Protein AF-A0A8H5MWW2-F1 (afdb_monomer)

Nearest PDB structures (foldseek):
  3i83-assembly1_A  TM=7.310E-01  e=2.096E-02  Methylococcus capsulatus
  8ix9-assembly1_B  TM=6.035E-01  e=8.639E-02  Pseudomonas aeruginosa

Mean predicted aligned error: 4.91 Å

Structure (mmCIF, N/CA/C/O backbone):
data_AF-A0A8H5MWW2-F1
#
_entry.id   AF-A0A8H5MWW2-F1
#
loop_
_atom_site.group_PDB
_atom_site.id
_atom_site.type_symbol
_atom_site.label_atom_id
_atom_site.label_alt_id
_atom_site.label_comp_id
_atom_site.label_asym_id
_atom_site.label_entity_id
_atom_site.label_seq_id
_atom_site.pdbx_PDB_ins_code
_atom_site.Cartn_x
_atom_site.Cartn_y
_atom_site.Cartn_z
_atom_site.occupancy
_atom_site.B_iso_or_equiv
_atom_site.auth_seq_id
_atom_site.auth_comp_id
_atom_site.auth_asym_id
_atom_site.auth_atom_id
_atom_site.pdbx_PDB_model_num
ATOM 1 N N . MET A 1 1 ? -2.950 -1.432 9.232 1.00 78.62 1 MET A N 1
ATOM 2 C CA . MET A 1 1 ? -2.834 -0.526 10.394 1.00 78.62 1 MET A CA 1
ATOM 3 C C . MET A 1 1 ? -1.714 0.499 10.239 1.00 78.62 1 MET A C 1
ATOM 5 O O . MET A 1 1 ? -1.962 1.670 10.478 1.00 78.62 1 MET A O 1
ATOM 9 N N . SER A 1 2 ? -0.513 0.107 9.799 1.00 87.75 2 SER A N 1
ATOM 10 C CA . SER A 1 2 ? 0.657 1.000 9.733 1.00 87.75 2 SER A CA 1
ATOM 11 C C . SER A 1 2 ? 0.419 2.296 8.946 1.00 87.75 2 SER A C 1
ATOM 13 O O . SER A 1 2 ? 0.721 3.366 9.457 1.00 87.75 2 SER A O 1
ATOM 15 N N . ALA A 1 3 ? -0.215 2.223 7.768 1.00 89.50 3 ALA A N 1
ATOM 16 C CA . ALA A 1 3 ? -0.563 3.406 6.971 1.00 89.50 3 ALA A CA 1
ATOM 17 C C . ALA A 1 3 ? -1.434 4.422 7.740 1.00 89.50 3 ALA A C 1
ATOM 19 O O . ALA A 1 3 ? -1.173 5.618 7.692 1.00 89.50 3 ALA A O 1
ATOM 20 N N . TYR A 1 4 ? -2.422 3.942 8.504 1.00 90.06 4 TYR A N 1
ATOM 21 C CA . TYR A 1 4 ? -3.298 4.793 9.312 1.00 90.06 4 TYR A CA 1
ATOM 22 C C . TYR A 1 4 ? -2.538 5.499 10.439 1.00 90.06 4 TYR A C 1
ATOM 24 O O . TYR A 1 4 ? -2.703 6.699 10.636 1.00 90.06 4 TYR A O 1
ATOM 32 N N . VAL A 1 5 ? -1.696 4.768 11.174 1.00 90.25 5 VAL A N 1
ATOM 33 C CA . VAL A 1 5 ? -0.934 5.335 12.301 1.00 90.25 5 VAL A CA 1
ATOM 34 C C . VAL A 1 5 ? 0.106 6.342 11.811 1.00 90.25 5 VAL A C 1
ATOM 36 O O . VAL A 1 5 ? 0.249 7.406 12.407 1.00 90.25 5 VAL A O 1
ATOM 39 N N . LEU A 1 6 ? 0.805 6.033 10.714 1.00 90.81 6 LEU A N 1
ATOM 40 C CA .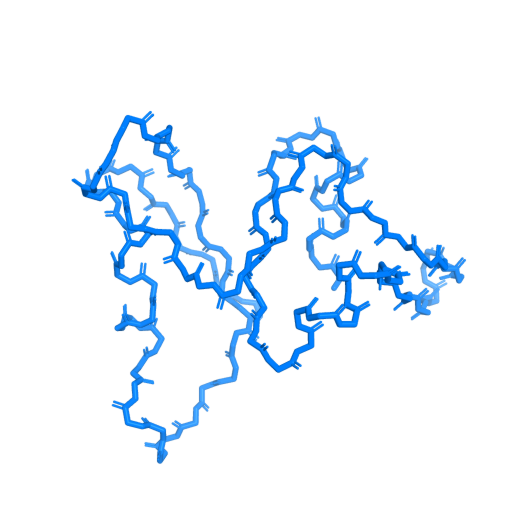 LEU A 1 6 ? 1.793 6.937 10.119 1.00 90.81 6 LEU A CA 1
ATOM 41 C C . LEU A 1 6 ? 1.156 8.258 9.680 1.00 90.81 6 LEU A C 1
ATOM 43 O O . LEU A 1 6 ? 1.679 9.326 9.993 1.00 90.81 6 LEU A O 1
ATOM 47 N N . GLU A 1 7 ? 0.001 8.185 9.022 1.00 88.50 7 GLU A N 1
ATOM 48 C CA . GLU A 1 7 ? -0.705 9.376 8.563 1.00 88.50 7 GLU A CA 1
ATOM 49 C C . GLU A 1 7 ? -1.311 10.179 9.723 1.00 88.50 7 GLU A C 1
ATOM 51 O O . GLU A 1 7 ? -1.138 11.394 9.803 1.00 88.50 7 GLU A O 1
ATOM 56 N N . THR A 1 8 ? -2.008 9.523 10.655 1.00 89.06 8 THR A N 1
ATOM 57 C CA . THR A 1 8 ? -2.625 10.214 11.805 1.00 89.06 8 THR A CA 1
ATOM 58 C C . THR A 1 8 ? -1.604 10.789 12.777 1.00 89.06 8 THR A C 1
ATOM 60 O O . THR A 1 8 ? -1.900 11.765 13.462 1.00 89.06 8 THR A O 1
ATOM 63 N N . GLY A 1 9 ? -0.385 10.245 12.797 1.00 88.88 9 GLY A N 1
ATOM 64 C CA . GLY A 1 9 ? 0.743 10.829 13.512 1.00 88.88 9 GLY A CA 1
ATOM 65 C C . GLY A 1 9 ? 1.214 12.172 12.940 1.00 88.88 9 GLY A C 1
ATOM 66 O O . GLY A 1 9 ? 1.975 12.864 13.613 1.00 88.88 9 GLY A O 1
ATOM 67 N N . GLY A 1 10 ? 0.790 12.544 11.724 1.00 86.81 10 GLY A N 1
ATOM 68 C CA . GLY A 1 10 ? 1.059 13.847 11.102 1.00 86.81 10 GLY A CA 1
ATOM 69 C C . GLY A 1 10 ? 2.527 14.104 10.752 1.00 86.81 10 GLY A C 1
ATOM 70 O O . GLY A 1 10 ? 2.909 15.244 10.502 1.00 86.81 10 GLY A O 1
ATOM 71 N N . LYS A 1 11 ? 3.365 13.062 10.773 1.00 86.69 11 LYS A N 1
ATOM 72 C CA . LYS A 1 11 ? 4.814 13.143 10.516 1.00 86.69 11 LYS A CA 1
ATOM 73 C C . LYS A 1 11 ? 5.248 12.423 9.242 1.00 86.69 11 LYS A C 1
ATOM 75 O O . LYS A 1 11 ? 6.434 12.423 8.934 1.00 86.69 11 LYS A O 1
ATOM 80 N N . ALA A 1 12 ? 4.314 11.783 8.547 1.00 88.88 12 ALA A N 1
ATOM 81 C CA . ALA A 1 12 ? 4.580 11.053 7.322 1.00 88.88 12 ALA A CA 1
ATOM 82 C C . ALA A 1 12 ? 3.465 11.307 6.308 1.00 88.88 12 ALA A C 1
ATOM 84 O O . ALA A 1 12 ? 2.281 11.231 6.642 1.00 88.88 12 ALA A O 1
ATOM 85 N N . GLU A 1 13 ? 3.869 11.560 5.069 1.00 89.81 13 GLU A N 1
ATOM 86 C CA . GLU A 1 13 ? 3.000 11.472 3.904 1.00 89.81 13 GLU A CA 1
ATOM 87 C C . GLU A 1 13 ? 3.025 10.022 3.413 1.00 89.81 13 GLU A C 1
ATOM 89 O O . GLU A 1 13 ? 4.094 9.433 3.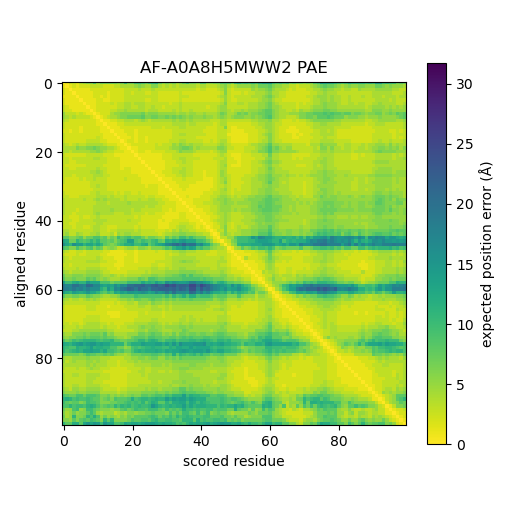241 1.00 89.81 13 GLU A O 1
ATOM 94 N N . VAL A 1 14 ? 1.859 9.397 3.260 1.00 90.94 14 VAL A N 1
ATOM 95 C CA . VAL A 1 14 ? 1.772 7.953 3.006 1.00 90.94 14 VAL A CA 1
ATOM 96 C C . VAL A 1 14 ? 1.246 7.719 1.600 1.00 90.94 14 VAL A C 1
ATOM 98 O O . VAL A 1 14 ? 0.210 8.237 1.234 1.00 90.94 14 VAL A O 1
ATOM 101 N N . THR A 1 15 ? 1.892 6.879 0.801 1.00 91.81 15 THR A N 1
ATOM 102 C CA . THR A 1 15 ? 1.260 6.332 -0.411 1.00 91.81 15 THR A CA 1
ATOM 103 C C . THR A 1 15 ? 1.008 4.850 -0.191 1.00 91.81 15 THR A C 1
ATOM 105 O O . THR A 1 15 ? 1.932 4.093 0.105 1.00 91.81 15 THR A O 1
ATOM 108 N N . ALA A 1 16 ? -0.252 4.426 -0.294 1.00 92.56 16 ALA A N 1
ATOM 109 C CA . ALA A 1 16 ? -0.650 3.041 -0.085 1.00 92.56 16 ALA A CA 1
ATOM 110 C C . ALA A 1 16 ? -0.876 2.346 -1.432 1.00 92.56 16 ALA A C 1
ATOM 112 O O . ALA A 1 16 ? -1.760 2.726 -2.200 1.00 92.56 16 ALA A O 1
ATOM 113 N N . VAL A 1 17 ? -0.100 1.294 -1.696 1.00 92.69 17 VAL A N 1
ATOM 114 C CA . VAL A 1 17 ? -0.254 0.457 -2.893 1.00 92.69 17 VAL A CA 1
ATOM 115 C C . VAL A 1 17 ? -1.153 -0.734 -2.566 1.00 92.69 17 VAL A C 1
ATOM 117 O O . VAL A 1 17 ? -0.829 -1.545 -1.698 1.00 92.69 17 VAL A O 1
ATOM 120 N N . LEU A 1 18 ? -2.285 -0.860 -3.258 1.00 92.81 18 LEU A N 1
ATOM 121 C CA . LEU A 1 18 ? -3.235 -1.961 -3.087 1.00 92.81 18 LEU A CA 1
ATOM 122 C C . LEU A 1 18 ? -3.457 -2.671 -4.417 1.00 92.81 18 LEU A C 1
ATOM 124 O O . LEU A 1 18 ? -3.579 -2.026 -5.442 1.00 92.81 18 LEU A O 1
ATOM 128 N N . ARG A 1 19 ? -3.592 -4.002 -4.411 1.00 90.00 19 ARG A N 1
ATOM 129 C CA . ARG A 1 19 ? -3.956 -4.751 -5.625 1.00 90.00 19 ARG A CA 1
ATOM 130 C C . ARG A 1 19 ? -5.438 -5.121 -5.632 1.00 90.00 19 ARG A C 1
ATOM 132 O O . ARG A 1 19 ? -6.248 -4.449 -6.254 1.00 90.00 19 ARG A O 1
ATOM 139 N N . SER A 1 20 ? -5.805 -6.178 -4.909 1.00 91.00 20 SER A N 1
ATOM 140 C CA . SER A 1 20 ? -7.153 -6.762 -4.968 1.00 91.00 20 SER A CA 1
ATOM 141 C C . SER A 1 20 ? -8.250 -5.847 -4.421 1.00 91.00 20 SER A C 1
ATOM 143 O O . SER A 1 20 ? -9.374 -5.895 -4.903 1.00 91.00 20 SER A O 1
ATOM 145 N N . ASN A 1 21 ? -7.928 -5.014 -3.427 1.00 91.56 21 ASN A N 1
ATOM 146 C CA . ASN A 1 21 ? -8.923 -4.235 -2.683 1.00 91.56 21 ASN A CA 1
ATOM 147 C C . ASN A 1 21 ? -8.894 -2.742 -3.036 1.00 91.56 21 ASN A C 1
ATOM 149 O O . ASN A 1 21 ? -9.534 -1.949 -2.352 1.00 91.56 21 ASN A O 1
ATOM 153 N N . TYR A 1 22 ? -8.151 -2.360 -4.080 1.00 93.75 22 TYR A N 1
ATOM 154 C CA . TYR A 1 22 ? -7.994 -0.968 -4.495 1.00 93.75 22 TYR A CA 1
ATOM 155 C C . TYR A 1 22 ? -9.344 -0.274 -4.713 1.00 93.75 22 TYR A C 1
ATOM 157 O O . TYR A 1 22 ? -9.645 0.703 -4.037 1.00 93.75 22 TYR A O 1
ATOM 165 N N . GLU A 1 23 ? -10.193 -0.829 -5.582 1.00 94.62 23 GLU A N 1
ATOM 166 C CA . GLU A 1 23 ? -11.502 -0.246 -5.915 1.00 94.62 23 GLU A CA 1
ATOM 167 C C . GLU A 1 23 ? -12.402 -0.071 -4.689 1.00 94.62 23 GLU A C 1
ATOM 169 O O . GLU A 1 23 ? -13.056 0.959 -4.534 1.00 94.62 23 GLU A O 1
ATOM 174 N N . ALA A 1 24 ? -12.423 -1.065 -3.798 1.00 94.00 24 ALA A N 1
ATOM 175 C CA . ALA A 1 24 ? -13.228 -1.011 -2.584 1.00 94.00 24 ALA A CA 1
ATOM 176 C C . ALA A 1 24 ? -12.752 0.114 -1.655 1.00 94.00 24 ALA A C 1
ATOM 178 O O . ALA A 1 24 ? -13.565 0.898 -1.174 1.00 94.00 24 ALA A O 1
ATOM 179 N N . VAL A 1 25 ? -11.439 0.232 -1.452 1.00 92.94 25 VAL A N 1
ATOM 180 C CA . VAL A 1 25 ? -10.843 1.245 -0.571 1.00 92.94 25 VAL A CA 1
ATOM 181 C C . VAL A 1 25 ? -10.958 2.648 -1.155 1.00 92.94 25 VAL A C 1
ATOM 183 O O . VAL A 1 25 ? -11.218 3.589 -0.417 1.00 92.94 25 VAL A O 1
ATOM 186 N N . VAL A 1 26 ? -10.816 2.815 -2.468 1.00 92.00 26 VAL A N 1
ATOM 187 C CA . VAL A 1 26 ? -11.005 4.125 -3.107 1.00 92.00 26 VAL A CA 1
ATOM 188 C C . VAL A 1 26 ? -12.448 4.615 -2.950 1.00 92.00 26 VAL A C 1
ATOM 190 O O . VAL A 1 26 ? -12.669 5.804 -2.745 1.00 92.00 26 VAL A O 1
ATOM 193 N N . ARG A 1 27 ? -13.436 3.712 -3.013 1.00 93.25 27 ARG A N 1
ATOM 194 C CA . ARG A 1 27 ? -14.862 4.069 -2.908 1.00 93.25 27 ARG A CA 1
ATOM 195 C C . ARG A 1 27 ? -15.356 4.218 -1.474 1.00 93.25 27 ARG A C 1
ATOM 197 O O . ARG A 1 27 ? -16.213 5.059 -1.218 1.00 93.25 27 ARG A O 1
ATOM 204 N N . HIS A 1 28 ? -14.868 3.377 -0.569 1.00 93.88 28 HIS A N 1
ATOM 205 C CA . HIS A 1 28 ? -15.429 3.234 0.775 1.00 93.88 28 HIS A CA 1
ATOM 206 C C . HIS A 1 28 ? -14.431 3.555 1.889 1.00 93.88 28 HIS A C 1
ATOM 208 O O . HIS A 1 28 ? -14.827 3.645 3.041 1.00 93.88 28 HIS A O 1
ATOM 214 N N . GLY A 1 29 ? -13.152 3.767 1.580 1.00 92.69 29 GLY A N 1
ATOM 215 C CA . GLY A 1 29 ? -12.098 3.910 2.581 1.00 92.69 29 GLY A CA 1
ATOM 216 C C . GLY A 1 29 ? -11.762 2.592 3.283 1.00 92.69 29 GLY A C 1
ATOM 217 O O . GLY A 1 29 ? -12.159 1.503 2.862 1.00 92.69 29 GLY A O 1
ATOM 218 N N . PHE A 1 30 ? -10.985 2.695 4.359 1.00 92.56 30 PHE A N 1
ATOM 219 C CA . PHE A 1 30 ? -10.644 1.579 5.233 1.00 92.56 30 PHE A CA 1
ATOM 220 C C . PHE A 1 30 ? -11.551 1.534 6.460 1.00 92.56 30 PHE A C 1
ATOM 222 O O . PHE A 1 30 ? -11.700 2.528 7.170 1.00 92.56 30 PHE A O 1
ATOM 229 N N . ASP A 1 31 ? -12.043 0.341 6.767 1.00 94.50 31 ASP A N 1
ATOM 230 C CA . ASP A 1 31 ? -12.596 0.019 8.076 1.00 94.50 31 ASP A CA 1
ATOM 231 C C . ASP A 1 31 ? -11.510 -0.630 8.937 1.00 94.50 31 ASP A C 1
ATOM 233 O O . ASP A 1 31 ? -10.839 -1.575 8.515 1.00 94.50 31 ASP A O 1
ATOM 237 N N . ILE A 1 32 ? -11.324 -0.110 10.146 1.00 93.62 32 ILE A N 1
ATOM 238 C CA . ILE A 1 32 ? -10.339 -0.590 11.112 1.00 93.62 32 ILE A CA 1
ATOM 239 C C . ILE A 1 32 ? -11.066 -0.836 12.428 1.00 93.62 32 ILE A C 1
ATOM 241 O O . ILE A 1 32 ? -11.628 0.085 13.010 1.00 93.62 32 ILE A O 1
ATOM 245 N N . ASP A 1 33 ? -11.016 -2.075 12.899 1.00 95.25 33 ASP A N 1
ATOM 246 C CA . ASP A 1 33 ? -11.474 -2.471 14.227 1.00 95.25 33 ASP A CA 1
ATOM 247 C C . ASP A 1 33 ? -10.242 -2.804 15.075 1.00 95.25 33 ASP A C 1
ATOM 249 O O . ASP A 1 33 ? -9.457 -3.700 14.744 1.00 95.25 33 ASP A O 1
ATOM 253 N N . SER A 1 34 ? -9.994 -1.999 16.107 1.00 93.38 34 SER A N 1
ATOM 254 C CA . SER A 1 34 ? -8.801 -2.093 16.937 1.00 93.38 34 SER A CA 1
ATOM 255 C C . SER A 1 34 ? -9.144 -1.935 18.409 1.00 93.38 34 SER A C 1
ATOM 257 O O . SER A 1 34 ? -9.730 -0.940 18.813 1.00 93.38 34 SER A O 1
ATOM 259 N N . VAL A 1 35 ? -8.639 -2.841 19.249 1.00 95.69 35 VAL A N 1
ATOM 260 C CA . VAL A 1 35 ? -8.755 -2.714 20.714 1.00 95.69 35 VAL A CA 1
ATOM 261 C C . VAL A 1 35 ? -8.143 -1.401 21.223 1.00 95.69 35 VAL A C 1
ATOM 263 O O . VAL A 1 35 ? -8.648 -0.813 22.172 1.00 95.69 35 VAL A O 1
ATOM 266 N N . LEU A 1 36 ? -7.059 -0.932 20.595 1.00 92.38 36 LEU A N 1
ATOM 267 C CA . LEU A 1 36 ? -6.340 0.267 21.030 1.00 92.38 36 LEU A CA 1
ATOM 268 C C . LEU A 1 36 ? -6.965 1.562 20.496 1.00 92.38 36 LEU A C 1
ATOM 270 O O . LEU A 1 36 ? -6.971 2.570 21.196 1.00 92.38 36 LEU A O 1
ATOM 274 N N . TYR A 1 37 ? -7.459 1.547 19.257 1.00 89.12 37 TYR A N 1
ATOM 275 C CA . TYR A 1 37 ? -7.930 2.754 18.566 1.00 89.12 37 TYR A CA 1
ATOM 276 C C . TYR A 1 37 ? -9.452 2.812 18.381 1.00 89.12 37 TYR A C 1
ATOM 278 O O . TYR A 1 37 ? -9.958 3.786 17.828 1.00 89.12 37 TYR A O 1
ATOM 286 N N . GLY A 1 38 ? -10.175 1.797 18.855 1.00 94.56 38 GLY A N 1
ATOM 287 C CA . GLY A 1 38 ? -11.607 1.631 18.641 1.00 94.56 38 GLY A CA 1
ATOM 288 C C . GLY A 1 38 ? -11.957 1.270 17.197 1.00 94.56 38 GLY A C 1
ATOM 289 O O . GLY A 1 38 ? -11.114 0.826 16.411 1.00 94.56 38 GLY A O 1
ATOM 290 N N . GLU A 1 39 ? -13.227 1.483 16.860 1.00 95.94 39 GLU A N 1
ATOM 291 C CA . GLU A 1 39 ? -13.738 1.338 15.501 1.00 95.94 39 GLU A CA 1
ATOM 292 C C . GLU A 1 39 ? -13.561 2.638 14.711 1.00 95.94 39 GLU A C 1
ATOM 294 O O . GLU A 1 39 ? -14.094 3.691 15.062 1.00 95.94 39 GLU A O 1
ATOM 299 N N . ILE A 1 40 ? -12.840 2.548 13.599 1.00 94.06 40 ILE A N 1
ATOM 300 C CA . ILE A 1 40 ? -12.640 3.630 12.642 1.00 94.06 40 ILE A CA 1
ATOM 301 C C . ILE A 1 40 ? -13.277 3.185 11.328 1.00 94.06 40 ILE A C 1
ATOM 303 O O . ILE A 1 40 ? -12.892 2.165 10.757 1.00 94.06 40 ILE A O 1
ATOM 307 N N . LYS A 1 41 ? -14.254 3.953 10.847 1.00 94.69 41 LYS A N 1
ATOM 308 C CA . LYS A 1 41 ? -15.046 3.620 9.660 1.00 94.69 41 LYS A CA 1
ATOM 309 C C . LYS A 1 41 ? -14.743 4.546 8.496 1.00 94.69 41 LYS A C 1
ATOM 311 O O . LYS A 1 41 ? -14.526 5.741 8.698 1.00 94.69 41 LYS A O 1
ATOM 316 N N . ASN A 1 42 ? -14.779 3.993 7.287 1.00 92.06 42 ASN A N 1
ATOM 317 C CA . ASN A 1 42 ? -14.616 4.716 6.025 1.00 92.06 42 ASN A CA 1
ATOM 318 C C . ASN A 1 42 ? -13.388 5.645 5.982 1.00 92.06 42 ASN A C 1
ATOM 320 O O . ASN A 1 42 ? -13.442 6.764 5.466 1.00 92.06 42 ASN A O 1
ATOM 324 N N . ARG A 1 43 ? -12.265 5.220 6.568 1.00 90.94 43 ARG A N 1
ATOM 325 C CA . ARG A 1 43 ? -11.064 6.048 6.657 1.00 90.94 43 ARG A CA 1
ATOM 326 C C . ARG A 1 43 ? -10.424 6.213 5.286 1.00 90.94 43 ARG A C 1
ATOM 328 O O . ARG A 1 43 ? -9.854 5.270 4.743 1.00 90.94 43 ARG A O 1
ATOM 335 N N . VAL A 1 44 ? -10.453 7.437 4.777 1.00 86.81 44 VAL A N 1
ATOM 336 C CA . VAL A 1 44 ? -9.668 7.858 3.615 1.00 86.81 44 VAL A CA 1
ATOM 337 C C . VAL A 1 44 ? -8.321 8.378 4.101 1.00 86.81 44 VAL A C 1
ATOM 339 O O . VAL A 1 44 ? -8.258 9.087 5.108 1.00 86.81 44 VAL A O 1
ATOM 342 N N . LEU A 1 45 ? -7.252 8.007 3.401 1.00 84.06 45 LEU A N 1
ATOM 343 C CA . LEU A 1 45 ? -5.941 8.587 3.645 1.00 84.06 45 LEU A CA 1
ATOM 344 C C . LEU A 1 45 ? -5.936 10.004 3.027 1.00 84.06 45 LEU A C 1
ATOM 346 O O . LEU A 1 45 ? -6.112 10.157 1.822 1.00 84.06 45 LEU A O 1
ATOM 350 N N . THR A 1 46 ? -5.885 11.040 3.866 1.00 68.12 46 THR A N 1
ATOM 351 C CA . THR A 1 46 ? -6.101 12.454 3.519 1.00 68.12 46 THR A CA 1
ATOM 352 C C . THR A 1 46 ? -4.899 13.155 2.899 1.00 68.12 46 THR A C 1
ATOM 354 O O . THR A 1 46 ? -5.100 14.069 2.104 1.00 68.12 46 THR A O 1
ATOM 357 N N . HIS A 1 47 ? -3.674 12.760 3.243 1.00 59.66 47 HIS A N 1
ATOM 358 C CA . HIS A 1 47 ? -2.445 13.371 2.703 1.00 59.66 47 HIS A CA 1
ATOM 359 C C . HIS A 1 47 ? -1.769 12.450 1.686 1.00 59.66 47 HIS A C 1
ATOM 361 O O . HIS A 1 47 ? -0.573 12.520 1.468 1.00 59.66 47 HIS A O 1
ATOM 367 N N . ALA A 1 48 ? -2.516 11.500 1.141 1.00 65.81 48 ALA A N 1
ATOM 368 C CA . ALA A 1 48 ? -1.960 10.214 0.785 1.00 65.81 48 ALA A CA 1
ATOM 369 C C . ALA A 1 48 ? -2.673 9.629 -0.428 1.00 65.81 48 ALA A C 1
ATOM 371 O O . ALA A 1 48 ? -3.900 9.542 -0.463 1.00 65.81 48 ALA A O 1
ATOM 372 N N . ALA A 1 49 ? -1.907 9.185 -1.424 1.00 79.12 49 ALA A N 1
ATOM 373 C CA . ALA A 1 49 ? -2.472 8.515 -2.584 1.00 79.12 49 ALA A CA 1
ATOM 374 C C . ALA A 1 49 ? -2.726 7.033 -2.270 1.00 79.12 49 ALA A C 1
ATOM 376 O O . ALA A 1 49 ? -1.841 6.306 -1.813 1.00 79.12 49 ALA A O 1
ATOM 377 N N . VAL A 1 50 ? -3.938 6.563 -2.561 1.00 90.25 50 VAL A N 1
ATOM 378 C CA . VAL A 1 50 ? -4.214 5.134 -2.731 1.00 90.25 50 VAL A CA 1
ATOM 379 C C . VAL A 1 50 ? -4.004 4.834 -4.210 1.00 90.25 50 VAL A C 1
ATOM 381 O O . VAL A 1 50 ? -4.658 5.438 -5.060 1.00 90.25 50 VAL A O 1
ATOM 384 N N . VAL A 1 51 ? -3.089 3.919 -4.527 1.00 92.31 51 VAL A N 1
ATOM 385 C CA . VAL A 1 5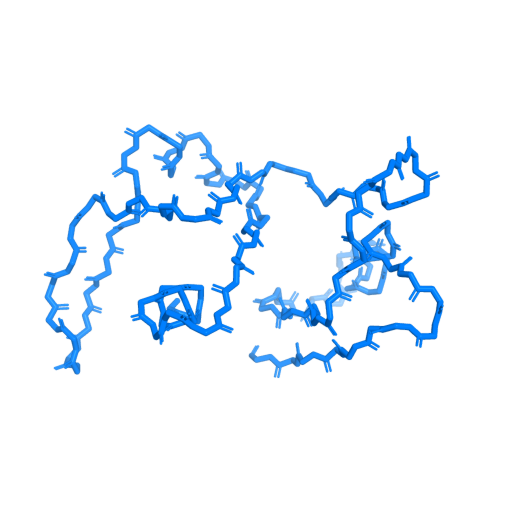1 ? -2.734 3.551 -5.907 1.00 92.31 51 VAL A CA 1
ATOM 386 C C . VAL A 1 51 ? -2.856 2.047 -6.118 1.00 92.31 51 VAL A C 1
ATOM 388 O O . VAL A 1 51 ? -2.714 1.261 -5.179 1.00 92.31 51 VAL A O 1
ATOM 391 N N . ASN A 1 52 ? -3.122 1.636 -7.358 1.00 92.94 52 ASN A N 1
ATOM 392 C CA . ASN A 1 52 ? -3.269 0.223 -7.718 1.00 92.94 52 ASN A CA 1
ATOM 393 C C . ASN A 1 52 ? -1.979 -0.434 -8.238 1.00 92.94 52 ASN A C 1
ATOM 395 O O . ASN A 1 52 ? -1.935 -1.643 -8.466 1.00 92.94 52 ASN A O 1
ATOM 399 N N . VAL A 1 53 ? -0.934 0.368 -8.435 1.00 91.38 53 VAL A N 1
ATOM 400 C CA . VAL A 1 53 ? 0.362 -0.040 -8.971 1.00 91.38 53 VAL A CA 1
ATOM 401 C C . VAL A 1 53 ? 1.469 0.689 -8.218 1.00 91.38 53 VAL A C 1
ATOM 403 O O . VAL A 1 53 ? 1.284 1.825 -7.782 1.00 91.38 53 VAL A O 1
ATOM 406 N N . VAL A 1 54 ? 2.613 0.026 -8.044 1.00 91.94 54 VAL A N 1
ATOM 407 C CA . VAL A 1 54 ? 3.802 0.654 -7.458 1.00 91.94 54 VAL A CA 1
ATOM 408 C C . VAL A 1 54 ? 4.257 1.786 -8.390 1.00 91.94 54 VAL A C 1
ATOM 410 O O . VAL A 1 54 ? 4.441 1.528 -9.584 1.00 91.94 54 VAL A O 1
ATOM 413 N N . PRO A 1 55 ? 4.399 3.029 -7.892 1.00 89.81 55 PRO A N 1
ATOM 414 C CA . PRO A 1 55 ? 4.823 4.148 -8.720 1.00 89.81 55 PRO A CA 1
ATOM 415 C C . PRO A 1 55 ? 6.249 3.924 -9.220 1.00 89.81 55 PRO A C 1
ATOM 417 O O . PRO A 1 55 ? 7.111 3.453 -8.483 1.00 89.81 55 PRO A O 1
ATOM 420 N N . ASP A 1 56 ? 6.480 4.267 -10.483 1.00 89.56 56 ASP A N 1
ATOM 421 C CA . ASP A 1 56 ? 7.793 4.180 -11.108 1.00 89.56 56 ASP A CA 1
ATOM 422 C C . ASP A 1 56 ? 8.510 5.529 -10.991 1.00 89.56 56 ASP A C 1
ATOM 424 O O . ASP A 1 56 ? 8.211 6.477 -11.723 1.00 89.56 56 ASP A O 1
ATOM 428 N N . MET A 1 57 ? 9.457 5.606 -10.059 1.00 85.62 57 MET A N 1
ATOM 429 C CA . MET A 1 57 ? 10.205 6.826 -9.745 1.00 85.62 57 MET A CA 1
ATOM 430 C C . MET A 1 57 ? 11.191 7.210 -10.850 1.00 85.62 57 MET A C 1
ATOM 432 O O . MET A 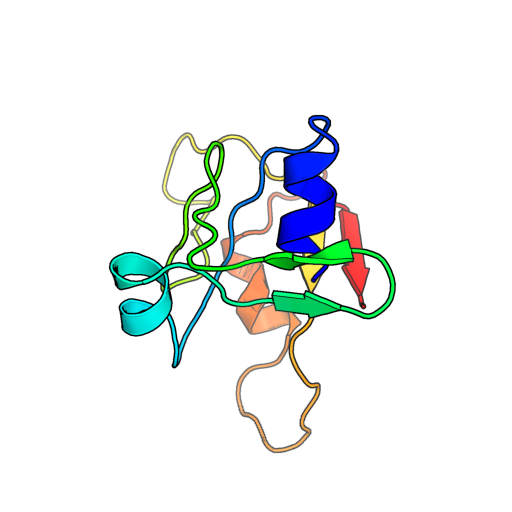1 57 ? 11.645 8.350 -10.891 1.00 85.62 57 MET A O 1
ATOM 436 N N . SER A 1 58 ? 11.490 6.304 -11.790 1.00 81.69 58 SER A N 1
ATOM 437 C CA . SER A 1 58 ? 12.351 6.609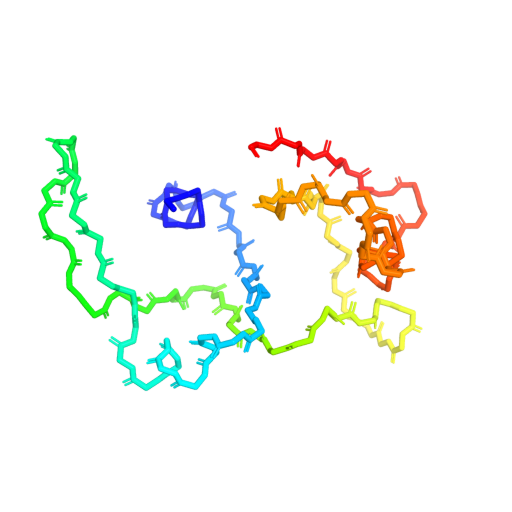 -12.938 1.00 81.69 58 SER A CA 1
ATOM 438 C C . SER A 1 58 ? 11.646 7.437 -14.021 1.00 81.69 58 SER A C 1
ATOM 440 O O . SER A 1 58 ? 12.307 8.06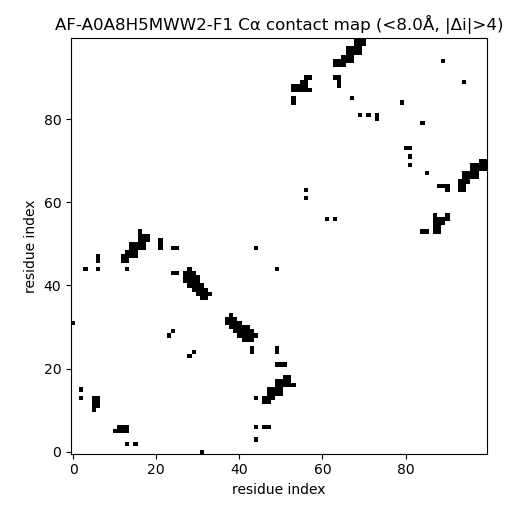9 -14.845 1.00 81.69 58 SER A O 1
ATOM 442 N N . LYS A 1 59 ? 10.304 7.454 -14.029 1.00 78.50 59 LYS A N 1
ATOM 443 C CA . LYS A 1 59 ? 9.487 8.018 -15.117 1.00 78.50 59 LYS A CA 1
ATOM 444 C C . LYS A 1 59 ? 9.012 9.461 -14.905 1.00 78.50 59 LYS A C 1
ATOM 446 O O . LYS A 1 59 ? 8.310 9.981 -15.770 1.00 78.50 59 LYS A O 1
ATOM 451 N N . GLY A 1 60 ? 9.362 10.136 -13.807 1.00 67.19 60 GLY A N 1
ATOM 452 C CA . GLY A 1 60 ? 8.867 11.494 -13.546 1.00 67.19 60 GLY A CA 1
ATOM 453 C C . GLY A 1 60 ? 9.605 12.263 -12.449 1.00 67.19 60 GLY A C 1
ATOM 454 O O . GLY A 1 60 ? 10.531 11.757 -11.831 1.00 67.19 60 GLY A O 1
ATOM 455 N N . HIS A 1 61 ? 9.179 13.508 -12.201 1.00 55.50 61 HIS A N 1
ATOM 456 C CA . HIS A 1 61 ? 9.667 14.379 -11.114 1.00 55.50 61 HIS A CA 1
ATOM 457 C C . HIS A 1 61 ? 8.970 14.072 -9.777 1.00 55.50 61 HIS A C 1
ATOM 459 O O . HIS A 1 61 ? 8.573 14.982 -9.052 1.00 55.50 61 HIS A O 1
ATOM 465 N N . ALA A 1 62 ? 8.740 12.793 -9.480 1.00 69.25 62 ALA A N 1
ATOM 466 C CA . ALA A 1 62 ? 8.157 12.407 -8.206 1.00 69.25 62 ALA A CA 1
ATOM 467 C C . ALA A 1 62 ? 9.217 12.559 -7.105 1.00 69.25 62 ALA A C 1
ATOM 469 O O . ALA A 1 62 ? 10.365 12.146 -7.282 1.00 69.25 62 ALA A O 1
ATOM 470 N N . THR A 1 63 ? 8.840 13.173 -5.983 1.00 78.62 63 THR A N 1
ATOM 471 C CA . THR A 1 63 ? 9.715 13.306 -4.814 1.00 78.62 63 THR A CA 1
ATOM 472 C C . THR A 1 63 ? 10.179 11.916 -4.376 1.00 78.62 63 THR A C 1
ATOM 474 O O . THR A 1 63 ? 9.323 11.048 -4.188 1.00 78.62 63 THR A O 1
ATOM 477 N N . PRO A 1 64 ? 11.497 11.672 -4.229 1.00 85.25 64 PRO A N 1
ATOM 478 C CA . PRO A 1 64 ? 12.000 10.400 -3.731 1.00 85.25 64 PRO A CA 1
ATOM 479 C C . PRO A 1 64 ? 11.300 10.001 -2.433 1.00 85.25 64 PRO A C 1
ATOM 481 O O . PRO A 1 64 ? 11.080 10.836 -1.560 1.00 85.25 64 PRO A O 1
ATOM 484 N N . LEU A 1 65 ? 10.958 8.722 -2.314 1.00 88.56 65 LEU A N 1
ATOM 485 C CA . LEU A 1 65 ? 10.454 8.187 -1.057 1.00 88.56 65 LEU A CA 1
ATOM 486 C C . LEU A 1 65 ? 11.609 8.118 -0.055 1.00 88.56 65 LEU A C 1
ATOM 488 O O . LEU A 1 65 ? 12.700 7.681 -0.410 1.00 88.56 65 LEU A O 1
ATOM 492 N N . ASP A 1 66 ? 11.362 8.483 1.199 1.00 90.00 66 ASP A N 1
ATOM 493 C CA . ASP A 1 66 ? 12.338 8.265 2.275 1.00 90.00 66 ASP A CA 1
ATOM 494 C C . ASP A 1 66 ? 12.304 6.806 2.764 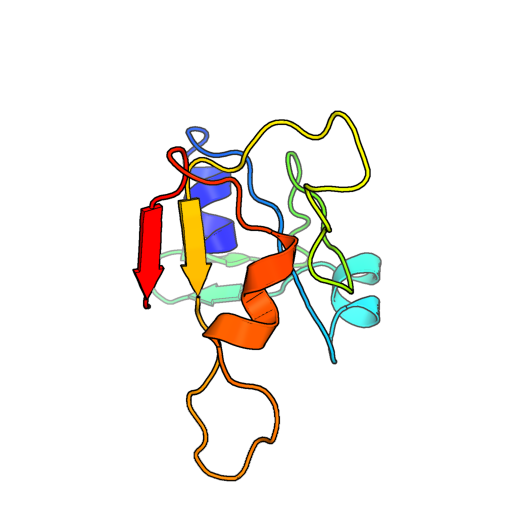1.00 90.00 66 ASP A C 1
ATOM 496 O O . ASP A 1 66 ? 13.327 6.199 3.100 1.00 90.00 66 ASP A O 1
ATOM 500 N N . TYR A 1 67 ? 11.102 6.217 2.779 1.00 90.50 67 TYR A N 1
ATOM 501 C CA . TYR A 1 67 ? 10.850 4.874 3.290 1.00 90.50 67 TYR A CA 1
ATOM 502 C C . TYR A 1 67 ? 9.928 4.072 2.377 1.00 90.50 67 TYR A C 1
ATOM 504 O O . TYR A 1 67 ? 8.918 4.575 1.884 1.00 90.50 67 TYR A O 1
ATOM 512 N N . ILE A 1 68 ? 10.228 2.780 2.249 1.00 92.06 68 ILE A N 1
ATOM 513 C CA . ILE A 1 68 ? 9.298 1.775 1.730 1.00 92.06 68 ILE A CA 1
ATOM 514 C C . ILE A 1 68 ? 8.969 0.808 2.867 1.00 92.06 68 ILE A C 1
ATOM 516 O O . ILE A 1 68 ? 9.846 0.108 3.376 1.00 92.06 68 ILE A O 1
ATOM 520 N N . LEU A 1 69 ? 7.692 0.760 3.254 1.00 92.50 69 LEU A N 1
ATOM 521 C CA . LEU A 1 69 ? 7.177 -0.208 4.219 1.00 92.50 69 LEU A CA 1
ATOM 522 C C . LEU A 1 69 ? 6.551 -1.389 3.478 1.00 92.50 69 LEU A C 1
ATOM 524 O O . LEU A 1 69 ? 5.504 -1.252 2.843 1.00 92.50 69 LEU A O 1
ATOM 528 N N . VAL A 1 70 ? 7.165 -2.561 3.595 1.00 92.31 70 VAL A N 1
ATOM 529 C CA . VAL A 1 70 ? 6.647 -3.794 3.004 1.00 92.31 70 VAL A CA 1
ATOM 530 C C . VAL A 1 70 ? 5.856 -4.572 4.047 1.00 92.31 70 VAL A C 1
ATOM 532 O O . VAL A 1 70 ? 6.397 -4.978 5.071 1.00 92.31 70 VAL A O 1
ATOM 535 N N . THR A 1 71 ? 4.587 -4.833 3.735 1.00 89.75 71 THR A N 1
ATOM 536 C CA . THR A 1 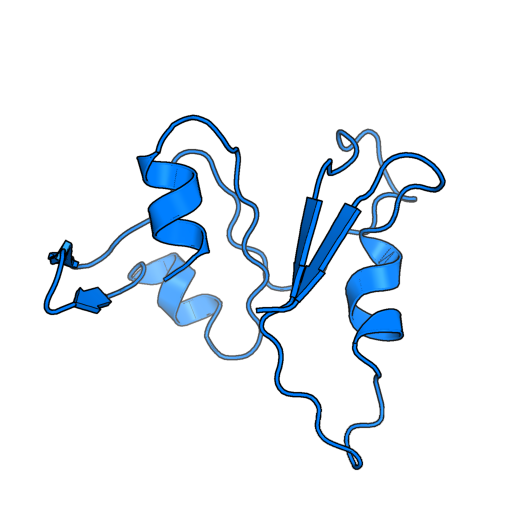71 ? 3.679 -5.694 4.518 1.00 89.75 71 THR A CA 1
ATOM 537 C C . THR A 1 71 ? 3.144 -6.875 3.697 1.00 89.75 71 THR A C 1
ATOM 539 O O . THR A 1 71 ? 2.180 -7.543 4.076 1.00 89.75 71 THR A O 1
ATOM 542 N N . ALA A 1 72 ? 3.736 -7.124 2.523 1.00 87.00 72 ALA A N 1
ATOM 543 C CA . ALA A 1 72 ? 3.362 -8.229 1.652 1.00 87.00 72 ALA A CA 1
ATOM 544 C C . ALA A 1 72 ? 3.801 -9.573 2.252 1.00 87.00 72 ALA A C 1
ATOM 546 O O . ALA A 1 72 ? 4.903 -9.706 2.784 1.00 87.00 72 ALA A O 1
ATOM 547 N N . LYS A 1 73 ? 2.951 -10.596 2.115 1.00 84.81 73 LYS A N 1
ATOM 548 C CA . LYS A 1 73 ? 3.303 -11.966 2.503 1.00 84.81 73 LYS A CA 1
ATOM 549 C C . LYS A 1 73 ? 4.440 -12.474 1.619 1.00 84.81 73 LYS A C 1
ATOM 551 O O . LYS A 1 73 ? 4.330 -12.418 0.396 1.00 84.81 73 LYS A O 1
ATOM 556 N N . ASN A 1 74 ? 5.474 -13.034 2.235 1.00 83.50 74 ASN A N 1
ATOM 557 C CA . ASN A 1 74 ? 6.521 -13.748 1.516 1.00 83.50 74 ASN A CA 1
ATOM 558 C C . ASN A 1 74 ? 6.053 -15.185 1.230 1.00 83.50 74 ASN A C 1
ATOM 560 O O . ASN A 1 74 ? 5.907 -15.978 2.160 1.00 83.50 74 ASN A O 1
ATOM 564 N N . ILE A 1 75 ? 5.761 -15.504 -0.033 1.00 85.44 75 ILE A N 1
ATOM 565 C CA . ILE A 1 75 ? 5.248 -16.812 -0.466 1.00 85.44 75 ILE A CA 1
ATOM 566 C C . ILE A 1 75 ? 6.202 -17.363 -1.529 1.00 85.44 75 ILE A C 1
ATOM 568 O O . ILE A 1 75 ? 6.400 -16.719 -2.555 1.00 85.44 75 ILE A O 1
ATOM 572 N N . ALA A 1 76 ? 6.767 -18.549 -1.288 1.00 79.19 76 ALA A N 1
ATOM 573 C CA . ALA A 1 76 ? 7.823 -19.131 -2.124 1.00 79.19 76 ALA A CA 1
ATOM 574 C C . ALA A 1 76 ? 7.396 -19.405 -3.580 1.00 79.19 76 ALA A C 1
ATOM 576 O O . ALA A 1 76 ? 8.215 -19.280 -4.484 1.00 79.19 76 ALA A O 1
ATOM 577 N N . ASP A 1 77 ? 6.119 -19.717 -3.813 1.00 81.75 77 ASP A N 1
ATOM 578 C CA . ASP A 1 77 ? 5.587 -20.055 -5.143 1.00 81.75 77 ASP A CA 1
ATOM 579 C C . ASP A 1 77 ? 5.043 -18.837 -5.915 1.00 81.75 77 ASP A C 1
ATOM 581 O O . ASP A 1 77 ? 4.375 -18.986 -6.941 1.00 81.75 77 ASP A O 1
ATOM 585 N N . VAL A 1 78 ? 5.273 -17.613 -5.423 1.00 81.81 78 VAL A N 1
ATOM 586 C CA . VAL A 1 78 ? 4.875 -16.393 -6.135 1.00 81.81 78 VAL A CA 1
ATOM 587 C C . VAL A 1 78 ? 6.013 -15.965 -7.068 1.00 81.81 78 VAL A C 1
ATOM 589 O O . VAL A 1 78 ? 7.129 -15.753 -6.602 1.00 81.81 78 VAL A O 1
ATOM 592 N N . PRO A 1 79 ? 5.751 -15.792 -8.378 1.00 82.88 79 PRO A N 1
ATOM 593 C CA . PRO A 1 79 ? 6.802 -15.545 -9.369 1.00 82.88 79 PRO A CA 1
ATOM 594 C C . PRO A 1 79 ? 7.511 -14.192 -9.218 1.00 82.88 79 PRO A C 1
ATOM 596 O O . PRO A 1 79 ? 8.608 -14.028 -9.737 1.00 82.88 79 PRO A O 1
ATOM 599 N N . LEU A 1 80 ? 6.889 -13.223 -8.543 1.00 86.25 80 LEU A N 1
ATOM 600 C CA . LEU A 1 80 ? 7.477 -11.916 -8.255 1.00 86.25 80 LEU A CA 1
ATOM 601 C C . LEU A 1 80 ? 7.929 -11.867 -6.801 1.00 86.25 80 LEU A C 1
ATOM 603 O O . LEU A 1 80 ? 7.111 -12.035 -5.892 1.00 86.25 80 LEU A O 1
ATOM 607 N N . THR A 1 81 ? 9.209 -11.580 -6.582 1.00 89.38 81 THR A N 1
ATOM 608 C CA . THR A 1 81 ? 9.725 -11.353 -5.235 1.00 89.38 81 THR A CA 1
ATOM 609 C C . THR A 1 81 ? 9.281 -9.988 -4.714 1.00 89.38 81 THR A C 1
ATOM 611 O O . THR A 1 81 ? 8.927 -9.082 -5.470 1.00 89.38 81 THR A O 1
ATOM 614 N N . THR A 1 82 ? 9.356 -9.796 -3.397 1.00 89.19 82 THR A N 1
ATOM 615 C CA . THR A 1 82 ? 9.179 -8.473 -2.786 1.00 89.19 82 THR A CA 1
ATOM 616 C C . THR A 1 82 ? 10.097 -7.424 -3.413 1.00 89.19 82 THR A C 1
ATOM 618 O O . THR A 1 82 ? 9.659 -6.296 -3.626 1.00 89.19 82 THR A O 1
ATOM 621 N N . ALA A 1 83 ? 11.347 -7.791 -3.720 1.00 89.50 83 ALA A N 1
ATOM 622 C CA . ALA A 1 83 ? 12.307 -6.886 -4.340 1.00 89.50 83 ALA A CA 1
ATOM 623 C C . ALA A 1 83 ? 11.835 -6.450 -5.734 1.00 89.50 83 ALA A C 1
ATOM 625 O O . ALA A 1 83 ? 11.824 -5.255 -6.014 1.00 89.50 83 ALA A O 1
ATOM 626 N N . ASP A 1 84 ? 11.353 -7.388 -6.555 1.00 91.31 84 ASP A N 1
ATOM 627 C CA . ASP A 1 84 ? 10.817 -7.082 -7.889 1.00 91.31 84 ASP A CA 1
ATOM 628 C C . ASP A 1 84 ? 9.602 -6.150 -7.813 1.00 91.31 84 ASP A C 1
ATOM 630 O O . ASP A 1 84 ? 9.448 -5.251 -8.638 1.00 91.31 84 ASP A O 1
ATOM 634 N N . ILE A 1 85 ? 8.744 -6.344 -6.804 1.00 91.25 85 ILE A N 1
ATOM 635 C CA . ILE A 1 85 ? 7.544 -5.526 -6.603 1.00 91.25 85 ILE A CA 1
ATOM 636 C C . ILE A 1 85 ? 7.915 -4.078 -6.271 1.00 91.25 85 ILE A C 1
ATOM 638 O O . ILE A 1 85 ? 7.316 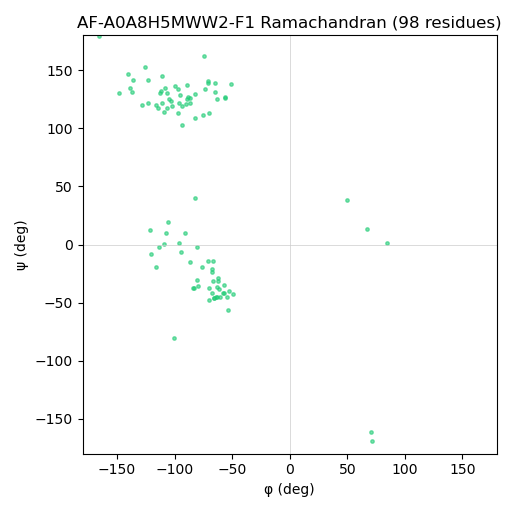-3.164 -6.831 1.00 91.25 85 ILE A O 1
ATOM 642 N N . ILE A 1 86 ? 8.868 -3.852 -5.360 1.00 92.31 86 ILE A N 1
ATOM 643 C CA . ILE A 1 86 ? 9.192 -2.497 -4.882 1.00 92.31 86 ILE A CA 1
ATOM 644 C C . ILE A 1 86 ? 10.209 -1.765 -5.756 1.00 92.31 86 ILE A C 1
ATOM 646 O O . ILE A 1 86 ? 10.321 -0.549 -5.631 1.00 92.31 86 ILE A O 1
ATOM 650 N N . LEU A 1 87 ? 10.927 -2.470 -6.636 1.00 91.50 87 LEU A N 1
ATOM 651 C CA . LEU A 1 87 ? 11.994 -1.911 -7.468 1.00 91.50 87 LEU A CA 1
ATOM 652 C C . LEU A 1 87 ? 11.605 -0.616 -8.211 1.00 91.50 87 LEU A C 1
ATOM 654 O O . LEU A 1 87 ? 12.408 0.315 -8.186 1.00 91.50 87 LEU A O 1
ATOM 658 N N . PRO A 1 88 ? 10.404 -0.478 -8.814 1.00 92.00 88 PRO A N 1
ATOM 659 C CA . PRO A 1 88 ? 10.018 0.766 -9.487 1.00 92.00 88 PRO A CA 1
ATOM 660 C C . PRO A 1 88 ? 9.941 1.971 -8.542 1.00 92.00 88 PRO A C 1
ATOM 662 O O . PRO A 1 88 ? 10.195 3.098 -8.960 1.00 92.00 88 PRO A O 1
ATOM 665 N N . ALA A 1 89 ? 9.637 1.740 -7.262 1.00 90.75 89 ALA A N 1
ATOM 666 C CA . ALA A 1 89 ? 9.576 2.784 -6.247 1.00 90.75 89 ALA A CA 1
ATOM 667 C C . ALA A 1 89 ? 10.961 3.168 -5.696 1.00 90.75 89 ALA A C 1
ATOM 669 O O . ALA A 1 89 ? 11.052 4.049 -4.840 1.00 90.75 89 ALA A O 1
ATOM 670 N N . MET A 1 90 ? 12.037 2.506 -6.143 1.00 88.88 90 MET A N 1
ATOM 671 C CA . MET A 1 90 ? 13.369 2.701 -5.586 1.00 88.88 90 MET A CA 1
ATOM 672 C C . MET A 1 90 ? 14.156 3.836 -6.259 1.00 88.88 90 MET A C 1
ATOM 674 O O . MET A 1 90 ? 14.407 3.814 -7.460 1.00 88.88 90 MET A O 1
ATOM 678 N N . THR A 1 91 ? 14.657 4.770 -5.451 1.00 86.12 91 THR A N 1
ATOM 679 C CA . THR A 1 91 ? 15.646 5.788 -5.814 1.00 86.12 91 THR A CA 1
ATOM 680 C C . THR A 1 91 ? 17.001 5.427 -5.183 1.00 86.12 91 THR A C 1
ATOM 682 O O . THR A 1 91 ? 17.105 5.374 -3.950 1.00 86.12 91 THR A O 1
ATOM 685 N N . PRO A 1 92 ? 18.056 5.171 -5.982 1.00 80.25 92 PRO A N 1
ATOM 686 C CA . PRO A 1 92 ? 19.374 4.802 -5.465 1.00 80.25 92 PRO A CA 1
ATOM 687 C C . PRO A 1 92 ? 19.937 5.838 -4.484 1.00 80.25 92 PRO A C 1
ATOM 689 O O . PRO A 1 92 ? 20.042 7.012 -4.820 1.00 80.25 92 PRO A O 1
ATOM 692 N N . GLY A 1 93 ? 20.329 5.400 -3.284 1.00 79.81 93 GLY A N 1
ATOM 693 C CA . GLY A 1 93 ? 20.962 6.257 -2.272 1.00 79.81 93 GLY A CA 1
ATOM 694 C C . GLY A 1 93 ? 20.010 7.061 -1.376 1.00 79.81 93 GLY A C 1
ATOM 695 O O . GLY A 1 93 ? 20.502 7.778 -0.510 1.00 79.81 93 GLY A O 1
ATOM 696 N N . TYR A 1 94 ? 18.687 6.929 -1.541 1.00 81.25 94 TYR A N 1
ATOM 697 C CA . TYR A 1 94 ? 17.696 7.714 -0.783 1.00 81.25 94 TYR A CA 1
ATOM 698 C C . TYR A 1 94 ? 16.786 6.890 0.138 1.00 81.25 94 TYR A C 1
ATOM 700 O O . TYR A 1 94 ? 16.199 7.448 1.057 1.00 81.25 94 TYR A O 1
ATOM 708 N N . ILE A 1 95 ? 16.662 5.576 -0.076 1.00 81.12 95 ILE A N 1
ATOM 709 C CA . ILE A 1 95 ? 15.563 4.797 0.516 1.00 81.12 95 ILE A CA 1
ATOM 710 C C . ILE A 1 95 ? 16.015 3.878 1.639 1.00 81.12 95 ILE A C 1
ATOM 712 O O . ILE A 1 95 ? 16.948 3.089 1.484 1.00 81.12 95 ILE A O 1
ATOM 716 N N . SER A 1 96 ? 15.244 3.901 2.726 1.00 82.81 96 SER A N 1
ATOM 717 C CA . SER A 1 96 ? 15.255 2.877 3.770 1.00 82.81 96 SER A CA 1
ATOM 718 C C . SER A 1 96 ? 14.092 1.893 3.598 1.00 82.81 96 SER A C 1
ATOM 720 O O . SER A 1 96 ? 12.954 2.290 3.344 1.00 82.81 96 SER A O 1
ATOM 722 N N . ILE A 1 97 ? 14.356 0.594 3.762 1.00 85.06 97 ILE A N 1
ATOM 723 C CA . ILE A 1 97 ? 13.332 -0.458 3.662 1.00 85.06 97 ILE A CA 1
ATOM 724 C C . ILE A 1 97 ? 12.991 -0.960 5.064 1.00 85.06 97 ILE A C 1
ATOM 726 O O . ILE A 1 97 ? 13.872 -1.402 5.800 1.00 85.06 97 ILE A O 1
ATOM 730 N N . ALA A 1 98 ? 11.706 -0.926 5.408 1.00 82.06 98 ALA A N 1
ATOM 731 C CA . ALA A 1 98 ? 11.173 -1.514 6.629 1.00 82.06 98 ALA A CA 1
ATOM 732 C C . ALA A 1 98 ? 10.288 -2.717 6.281 1.00 82.06 98 ALA A C 1
ATOM 734 O O . ALA A 1 98 ? 9.418 -2.633 5.412 1.00 82.06 98 ALA A O 1
ATOM 735 N N . LEU A 1 99 ? 10.506 -3.834 6.972 1.00 82.25 99 LEU A N 1
ATOM 736 C CA . LEU A 1 99 ? 9.691 -5.043 6.862 1.00 82.25 99 LEU A CA 1
ATOM 737 C C . LEU A 1 99 ? 8.840 -5.160 8.130 1.00 82.25 99 LEU A C 1
ATOM 739 O O . LEU A 1 99 ? 9.376 -5.013 9.230 1.00 82.25 99 LEU A O 1
ATOM 743 N N . SER A 1 100 ? 7.534 -5.386 7.977 1.00 69.94 100 SER A N 1
ATOM 744 C CA . SER A 1 100 ? 6.560 -5.449 9.078 1.00 69.94 100 SER A CA 1
ATOM 745 C C . SER A 1 100 ? 5.639 -6.652 8.977 1.00 69.94 100 SER A C 1
ATOM 747 O O . SER A 1 100 ? 5.420 -7.159 7.857 1.00 69.94 100 SER A O 1
#

Organism: NCBI:txid751941

pLDDT: mean 87.23, std 7.65, range [55.5, 95.94]

InterPro domains:
  IPR013332 Ketopantoate reductase, N-terminal domain [PF02558] (3-81)
  IPR051402 Ketopantoate Reductase-Related [PTHR21708] (3-90)

Sequence (100 aa):
MSAYVLETGGKAEVTAVLRSNYEAVVRHGFDIDSVLYGEIKNRVLTHAAVVNVVPDMSKGHATPLDYILVTAKNIADVPLTTADIILPAMTPGYISIALS

Foldseek 3Di:
DVLVCQQVVVPDEEEAADAPCLVVCVVQNDWDDDPVPHTDGSDDRDSYHHHPAAAQPVPDPDDQDQEDEDADDQDPPDPAGPCNRNVRSDDPPRYDYHYD

Solvent-accessible surface area (backbone atoms only — not comparable to full-atom values): 6427 Å² total; per-residue (Å²): 111,67,70,60,55,43,42,74,66,72,81,45,78,46,75,48,73,31,69,95,56,31,69,58,36,75,75,49,25,43,75,43,82,36,96,89,75,42,79,43,71,53,46,65,66,85,76,31,54,79,36,70,58,72,57,52,49,88,80,54,94,61,80,77,53,59,66,47,79,45,70,74,85,90,56,91,90,49,95,67,49,74,65,68,60,49,48,42,53,58,51,92,96,54,62,46,80,44,83,105

Radius of gyration: 14.41 Å; Cα contacts (8 Å, |Δi|>4): 128; chains: 1; bounding box: 36×34×36 Å

Secondary structure (DSSP, 8-state):
-HHHHHHHTTS----EE-STTHHHHHHH-EEEEETTTEEEEEE--TTS-EESS---GGGS-PPPPSEEEE-----TT-SS-HHHHHGGG--TTT-EEEE-